Protein AF-A0A3M1UX51-F1 (afdb_monomer_lite)

Sequence (63 aa):
MAREVSAELVRKVARLARIRLTEDEVATFARQLGQILHYVEILDGVDTEGVEPMAHAADIVNV

Structure (mmCIF, N/CA/C/O backbone):
data_AF-A0A3M1UX51-F1
#
_entry.id   AF-A0A3M1UX51-F1
#
loop_
_atom_site.group_PDB
_atom_site.id
_atom_site.type_symbol
_atom_site.label_atom_id
_atom_site.label_alt_id
_atom_site.label_comp_id
_atom_site.label_asym_id
_atom_site.label_entity_id
_atom_site.label_seq_id
_atom_site.pdbx_PDB_ins_code
_atom_site.Cartn_x
_atom_site.Cartn_y
_atom_site.Cartn_z
_atom_site.occupancy
_atom_site.B_iso_or_equiv
_atom_site.auth_seq_id
_atom_site.auth_comp_id
_atom_site.auth_asym_id
_atom_site.auth_atom_id
_atom_site.pdbx_PDB_model_num
ATOM 1 N N . MET A 1 1 ? -9.033 0.727 -11.390 1.00 46.19 1 MET A N 1
ATOM 2 C CA . MET A 1 1 ? -10.324 0.860 -10.665 1.00 46.19 1 MET A CA 1
ATOM 3 C C . MET A 1 1 ? -9.999 1.005 -9.191 1.00 46.19 1 MET A C 1
ATOM 5 O O . MET A 1 1 ? -9.934 -0.004 -8.489 1.00 46.19 1 MET A O 1
ATOM 9 N N . ALA A 1 2 ? -9.813 2.240 -8.726 1.00 49.16 2 ALA A N 1
ATOM 10 C CA . ALA A 1 2 ? -9.578 2.528 -7.322 1.00 49.16 2 ALA A CA 1
ATOM 11 C C . ALA A 1 2 ? -10.866 2.244 -6.551 1.00 49.16 2 ALA A C 1
ATOM 13 O O . ALA A 1 2 ? -11.778 3.065 -6.467 1.00 49.16 2 ALA A O 1
ATOM 14 N N . ARG A 1 3 ? -10.973 1.018 -6.043 1.00 64.12 3 ARG A N 1
ATOM 15 C CA . ARG A 1 3 ? -12.005 0.672 -5.077 1.00 64.12 3 ARG A CA 1
ATOM 16 C C . ARG A 1 3 ? -11.622 1.333 -3.766 1.00 64.12 3 ARG A C 1
ATOM 18 O O . ARG A 1 3 ? -10.502 1.167 -3.290 1.00 64.12 3 ARG A O 1
ATOM 25 N N . GLU A 1 4 ? -12.565 2.078 -3.208 1.00 76.81 4 GLU A N 1
ATOM 26 C CA . GLU A 1 4 ? -12.473 2.616 -1.859 1.00 76.81 4 GLU A CA 1
ATOM 27 C C . GLU A 1 4 ? -12.014 1.496 -0.910 1.00 76.81 4 GLU A C 1
ATOM 29 O O . GLU A 1 4 ? -12.587 0.400 -0.892 1.00 76.81 4 GLU A O 1
ATOM 34 N N . VAL A 1 5 ? -10.915 1.720 -0.186 1.00 90.94 5 VAL A N 1
ATOM 35 C CA . VAL A 1 5 ? -10.353 0.694 0.697 1.00 90.94 5 VAL 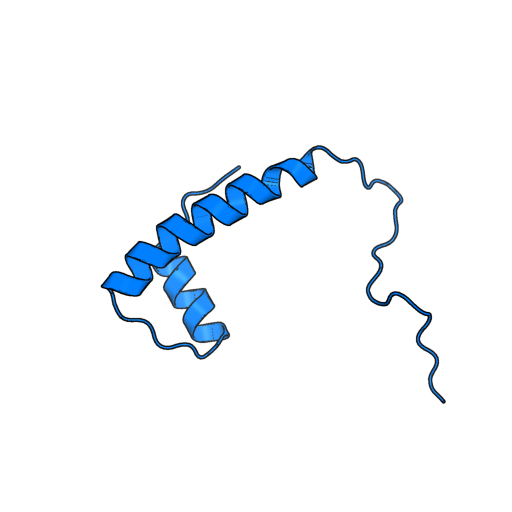A CA 1
ATOM 36 C C . VAL A 1 5 ? -11.279 0.555 1.897 1.00 90.94 5 VAL A C 1
ATOM 38 O O . VAL A 1 5 ? -11.381 1.454 2.729 1.00 90.94 5 VAL A O 1
ATOM 41 N N . SER A 1 6 ? -11.974 -0.580 1.991 1.00 93.88 6 SER A N 1
ATOM 42 C CA . SER A 1 6 ? -12.939 -0.804 3.065 1.00 93.88 6 SER A CA 1
ATOM 43 C C . SER A 1 6 ? -12.247 -1.028 4.412 1.00 93.88 6 SER A C 1
ATOM 45 O O . SER A 1 6 ? -11.174 -1.629 4.504 1.00 93.88 6 SER A O 1
ATOM 47 N N . ALA A 1 7 ? -12.902 -0.611 5.496 1.00 94.44 7 ALA A N 1
ATOM 48 C CA . ALA A 1 7 ? -12.422 -0.865 6.855 1.00 94.44 7 ALA A CA 1
ATOM 49 C C . ALA A 1 7 ? -12.257 -2.373 7.146 1.00 94.44 7 ALA A C 1
ATOM 51 O O . ALA A 1 7 ? -11.380 -2.778 7.907 1.00 94.44 7 ALA A O 1
ATOM 52 N N . GLU A 1 8 ? -13.082 -3.227 6.533 1.00 95.62 8 GLU A N 1
ATOM 53 C CA . GLU A 1 8 ? -12.930 -4.683 6.612 1.00 95.62 8 GLU A CA 1
ATOM 54 C C . GLU A 1 8 ? -11.614 -5.150 5.976 1.00 95.62 8 GLU A C 1
ATOM 56 O O . GLU A 1 8 ? -10.892 -5.949 6.577 1.00 95.62 8 GLU A O 1
ATOM 61 N N . LEU A 1 9 ? -11.262 -4.610 4.803 1.00 95.94 9 LEU A N 1
ATOM 62 C CA . LEU A 1 9 ? -10.005 -4.924 4.131 1.00 95.94 9 LEU A CA 1
ATOM 63 C C . LEU A 1 9 ? -8.803 -4.503 4.983 1.00 95.94 9 LEU A C 1
ATOM 65 O O . LEU A 1 9 ? -7.885 -5.303 5.165 1.00 95.94 9 LEU A O 1
ATOM 69 N N . VAL A 1 10 ? -8.839 -3.304 5.574 1.00 96.88 10 VAL A N 1
ATOM 70 C CA . VAL A 1 10 ? -7.782 -2.831 6.486 1.00 96.88 10 VAL A CA 1
ATOM 71 C C . VAL A 1 10 ? -7.620 -3.781 7.672 1.00 96.88 10 VAL A C 1
ATOM 73 O O . VAL A 1 10 ? -6.508 -4.238 7.938 1.00 96.88 10 VAL A O 1
ATOM 76 N N . ARG A 1 11 ? -8.715 -4.161 8.347 1.00 97.31 11 ARG A N 1
ATOM 77 C CA . ARG A 1 11 ? -8.658 -5.110 9.476 1.00 97.31 11 ARG A CA 1
ATOM 78 C C . ARG A 1 11 ? -8.146 -6.488 9.043 1.00 97.31 11 ARG A C 1
ATOM 80 O O . ARG A 1 11 ? -7.365 -7.110 9.765 1.00 97.31 11 ARG A O 1
ATOM 87 N N . LYS A 1 12 ? -8.538 -6.965 7.856 1.00 97.31 12 LYS A N 1
ATOM 88 C CA . LYS A 1 12 ? -8.066 -8.241 7.297 1.00 97.31 12 LYS A CA 1
ATOM 89 C C . LYS A 1 12 ? -6.557 -8.222 7.059 1.00 97.31 12 LYS A C 1
ATOM 91 O O . LYS A 1 12 ? -5.879 -9.161 7.477 1.00 97.31 12 LYS A O 1
ATOM 96 N N . VAL A 1 13 ? -6.039 -7.175 6.418 1.00 96.81 13 VAL A N 1
ATOM 97 C CA . VAL A 1 13 ? -4.603 -7.021 6.136 1.00 96.81 13 VAL A CA 1
ATOM 98 C C . VAL A 1 13 ? -3.813 -6.840 7.430 1.00 96.81 13 VAL A C 1
ATOM 100 O O . VAL A 1 13 ? -2.815 -7.529 7.624 1.00 96.81 13 VAL A O 1
ATOM 103 N N . ALA A 1 14 ? -4.297 -6.015 8.362 1.00 97.69 14 ALA A N 1
ATOM 104 C CA . ALA A 1 14 ? -3.672 -5.835 9.671 1.00 97.69 14 ALA A CA 1
ATOM 105 C C . ALA A 1 14 ? -3.547 -7.166 10.429 1.00 97.69 14 ALA A C 1
ATOM 107 O O . ALA A 1 14 ? -2.482 -7.486 10.958 1.00 97.69 14 ALA A O 1
ATOM 108 N N . ARG A 1 15 ? -4.590 -8.008 10.392 1.00 97.88 15 ARG A N 1
ATOM 109 C CA . ARG A 1 15 ? -4.554 -9.357 10.976 1.00 97.88 15 ARG A CA 1
ATOM 110 C C . ARG A 1 15 ? -3.504 -10.255 10.315 1.00 97.88 15 ARG A C 1
ATOM 112 O O . ARG A 1 15 ? -2.799 -10.963 11.030 1.00 97.88 15 ARG A O 1
ATOM 119 N N . LEU A 1 16 ? -3.384 -10.232 8.984 1.00 98.06 16 LEU A N 1
ATOM 120 C CA . LEU A 1 16 ? -2.360 -10.997 8.253 1.00 98.06 16 LEU A CA 1
ATOM 121 C C . LEU A 1 16 ? -0.941 -10.531 8.615 1.00 98.06 16 LEU A C 1
ATOM 123 O O . LEU A 1 16 ? -0.054 -11.359 8.808 1.00 98.06 16 LEU A O 1
ATOM 127 N N . ALA A 1 17 ? -0.760 -9.222 8.784 1.00 98.00 17 ALA A N 1
ATOM 128 C CA . ALA A 1 17 ? 0.498 -8.602 9.193 1.00 98.00 17 ALA A CA 1
ATOM 129 C C . ALA A 1 17 ? 0.772 -8.682 10.708 1.00 98.00 17 ALA A C 1
ATOM 131 O O . ALA A 1 17 ? 1.832 -8.257 11.158 1.00 98.00 17 ALA A O 1
ATOM 132 N N . ARG A 1 18 ? -0.160 -9.228 11.505 1.00 98.06 18 ARG A N 1
ATOM 133 C CA . ARG A 1 18 ? -0.096 -9.285 12.980 1.00 98.06 18 ARG A CA 1
ATOM 134 C C . ARG A 1 18 ? 0.020 -7.905 13.646 1.00 98.06 18 ARG A C 1
ATOM 136 O O . ARG A 1 18 ? 0.598 -7.779 14.723 1.00 98.06 18 ARG A O 1
ATOM 143 N N . ILE A 1 19 ? -0.571 -6.886 13.028 1.00 97.88 19 ILE A N 1
ATOM 144 C CA . ILE A 1 19 ? -0.631 -5.517 13.542 1.00 97.88 19 ILE A CA 1
ATOM 145 C C . ILE A 1 19 ? -1.990 -5.310 14.213 1.00 97.88 19 ILE A C 1
ATOM 147 O O . ILE A 1 19 ? -3.037 -5.583 13.624 1.00 97.88 19 ILE A O 1
ATOM 151 N N . ARG A 1 20 ? -1.983 -4.830 15.460 1.00 97.19 20 ARG A N 1
ATOM 152 C CA . ARG A 1 20 ? -3.202 -4.412 16.162 1.00 97.19 20 ARG A CA 1
ATOM 153 C C . ARG A 1 20 ? -3.476 -2.949 15.837 1.00 97.19 20 ARG A C 1
ATOM 155 O O . ARG A 1 20 ? -2.580 -2.133 15.992 1.00 97.19 20 ARG A O 1
ATOM 162 N N . LEU A 1 21 ? -4.708 -2.650 15.439 1.00 97.25 21 LEU A N 1
ATOM 163 C CA . LEU A 1 21 ? -5.178 -1.299 15.150 1.00 97.25 21 LEU A CA 1
ATOM 164 C C . LEU A 1 21 ? -6.354 -0.947 16.055 1.00 97.25 21 LEU A C 1
ATOM 166 O O . LEU A 1 21 ? -7.166 -1.812 16.394 1.00 97.25 21 LEU A O 1
ATOM 170 N N . THR A 1 22 ? -6.440 0.322 16.416 1.00 98.25 22 THR A N 1
ATOM 171 C CA . THR A 1 22 ? -7.638 0.951 16.972 1.00 98.25 22 THR 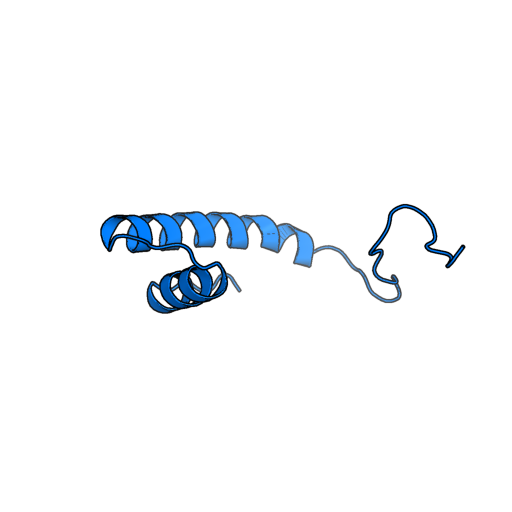A CA 1
ATOM 172 C C . THR A 1 22 ? -8.624 1.301 15.854 1.00 98.25 22 THR A C 1
ATOM 174 O O . THR A 1 22 ? -8.274 1.330 14.674 1.00 98.25 22 THR A O 1
ATOM 177 N N . GLU A 1 23 ? -9.877 1.581 16.208 1.00 96.31 23 GLU A N 1
ATOM 178 C CA . GLU A 1 23 ? -10.913 1.924 15.224 1.00 96.31 23 GLU A CA 1
ATOM 179 C C . GLU A 1 23 ? -10.619 3.245 14.484 1.00 96.31 23 GLU A C 1
ATOM 181 O O . GLU A 1 23 ? -10.845 3.340 13.275 1.00 96.31 23 GLU A O 1
ATOM 186 N N . ASP A 1 24 ? -10.014 4.223 15.164 1.00 97.50 24 ASP A N 1
ATOM 187 C CA . ASP A 1 24 ? -9.597 5.493 14.554 1.00 97.50 24 ASP A CA 1
ATOM 188 C C . ASP A 1 24 ? -8.442 5.301 13.554 1.00 97.50 24 ASP A C 1
ATOM 190 O O . ASP A 1 24 ? -8.418 5.908 12.474 1.00 97.50 24 ASP A O 1
ATOM 194 N N . GLU A 1 25 ? -7.498 4.409 13.873 1.00 98.00 25 GLU A N 1
ATOM 195 C CA . GLU A 1 25 ? -6.415 4.025 12.962 1.00 98.00 25 GLU A CA 1
ATOM 196 C C . GLU A 1 25 ? -6.954 3.277 11.742 1.00 98.00 25 GLU A C 1
ATOM 198 O O . GLU A 1 25 ? -6.509 3.541 10.626 1.00 98.00 25 GLU A O 1
ATOM 203 N N . VAL A 1 26 ? -7.958 2.407 11.909 1.00 97.62 26 VAL A N 1
ATOM 204 C CA . VAL A 1 26 ? -8.609 1.716 10.783 1.00 97.62 26 VAL A CA 1
ATOM 205 C C . VAL A 1 26 ? -9.214 2.723 9.802 1.00 97.62 26 VAL A C 1
ATOM 207 O O . VAL A 1 26 ? -8.984 2.611 8.595 1.00 97.62 26 VAL A O 1
ATOM 210 N N . ALA A 1 27 ? -9.945 3.727 10.295 1.00 95.12 27 ALA A N 1
ATOM 211 C CA . ALA A 1 27 ? -10.531 4.763 9.443 1.00 95.12 27 ALA A CA 1
ATOM 212 C C . ALA A 1 27 ? -9.457 5.612 8.741 1.00 95.12 27 ALA A C 1
ATOM 214 O O . ALA A 1 27 ? -9.610 5.994 7.578 1.00 95.12 27 ALA A O 1
ATOM 215 N N . THR A 1 28 ? -8.361 5.904 9.440 1.00 96.75 28 THR A N 1
ATOM 216 C CA . THR A 1 28 ? -7.241 6.679 8.894 1.00 96.75 28 THR A CA 1
ATOM 217 C C . THR A 1 28 ? -6.502 5.909 7.804 1.00 96.75 28 THR A C 1
ATOM 219 O O . THR A 1 28 ? -6.301 6.438 6.707 1.00 96.75 28 THR A O 1
ATOM 222 N N . PHE A 1 29 ? -6.173 4.644 8.055 1.00 96.62 29 PHE A N 1
ATOM 223 C CA . PHE A 1 29 ? -5.467 3.796 7.100 1.00 96.62 29 PHE A CA 1
ATOM 224 C C . PHE A 1 29 ? -6.321 3.414 5.899 1.00 96.62 29 PHE A C 1
ATOM 226 O O . PHE A 1 29 ? -5.776 3.321 4.806 1.00 96.62 29 PHE A O 1
ATOM 233 N N . ALA A 1 30 ? -7.642 3.290 6.042 1.00 95.62 30 ALA A N 1
ATOM 234 C CA . ALA A 1 30 ? -8.534 3.132 4.894 1.00 95.62 30 ALA A CA 1
ATOM 235 C C . ALA A 1 30 ? -8.355 4.276 3.877 1.00 95.62 30 ALA A C 1
ATOM 237 O O . ALA A 1 30 ? -8.123 4.031 2.693 1.00 95.62 30 ALA A O 1
ATOM 238 N N . ARG A 1 31 ? -8.363 5.534 4.341 1.00 95.00 31 ARG A N 1
ATOM 239 C CA . ARG A 1 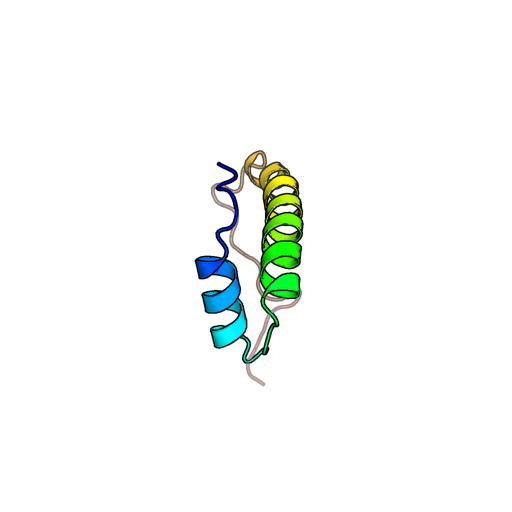31 ? -8.166 6.698 3.459 1.00 95.00 31 ARG A CA 1
ATOM 240 C C . ARG A 1 31 ? -6.761 6.739 2.860 1.00 95.00 31 ARG A C 1
ATOM 242 O O . ARG A 1 31 ? -6.619 6.901 1.652 1.00 95.00 31 ARG A O 1
ATOM 249 N N . GLN A 1 32 ? -5.733 6.580 3.692 1.00 95.81 32 GLN A N 1
ATOM 250 C CA . GLN A 1 32 ? -4.337 6.686 3.253 1.00 95.81 32 GLN A CA 1
ATOM 251 C C . GLN A 1 32 ? -3.949 5.571 2.273 1.00 95.81 32 GLN A C 1
ATOM 253 O O . GLN A 1 32 ? -3.338 5.846 1.243 1.00 95.81 32 GLN A O 1
ATOM 258 N N . LEU A 1 33 ? -4.347 4.322 2.542 1.00 95.06 33 LEU A N 1
ATOM 259 C CA . LEU A 1 33 ? -4.102 3.206 1.625 1.00 95.06 33 LEU A CA 1
ATOM 260 C C . LEU A 1 33 ? -4.847 3.400 0.304 1.00 95.06 33 LEU A C 1
ATOM 262 O O . LEU A 1 33 ? -4.281 3.113 -0.746 1.00 95.06 33 LEU A O 1
ATOM 266 N N . GLY A 1 34 ? -6.070 3.940 0.334 1.00 94.19 34 GLY A N 1
ATOM 267 C CA . GLY A 1 34 ? -6.795 4.304 -0.884 1.00 94.19 34 GLY A CA 1
ATOM 268 C C . GLY A 1 34 ? -6.028 5.309 -1.749 1.00 94.19 34 GLY A C 1
ATOM 269 O O . GLY A 1 34 ? -5.908 5.108 -2.955 1.00 94.19 34 GLY A O 1
ATOM 270 N N . GLN A 1 35 ? -5.443 6.344 -1.136 1.00 94.62 35 GLN A N 1
A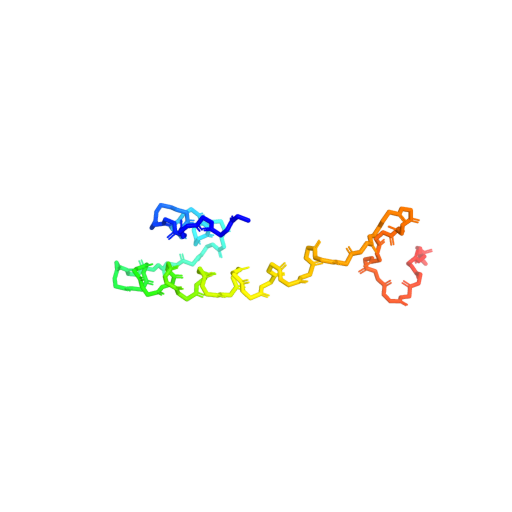TOM 271 C CA . GLN A 1 35 ? -4.623 7.335 -1.846 1.00 94.62 35 GLN A CA 1
ATOM 272 C C . GLN A 1 35 ? -3.359 6.719 -2.458 1.00 94.62 35 GLN A C 1
ATOM 274 O O . GLN A 1 35 ? -3.029 7.015 -3.604 1.00 94.62 35 GLN A O 1
ATOM 279 N N . ILE A 1 36 ? -2.671 5.843 -1.719 1.00 94.62 36 ILE A N 1
ATOM 280 C CA . ILE A 1 36 ? -1.473 5.148 -2.212 1.00 94.62 36 ILE A CA 1
ATOM 281 C C . ILE A 1 36 ? -1.827 4.245 -3.395 1.00 94.62 36 ILE A C 1
ATOM 283 O O . ILE A 1 36 ? -1.156 4.300 -4.421 1.00 94.62 36 ILE A O 1
ATOM 287 N N . LEU A 1 37 ? -2.886 3.439 -3.279 1.00 93.75 37 LEU A N 1
ATOM 288 C CA . LEU A 1 37 ? -3.309 2.547 -4.359 1.00 93.75 37 LEU A CA 1
ATOM 289 C C . LEU A 1 37 ? -3.721 3.330 -5.604 1.00 93.75 37 LEU A C 1
ATOM 291 O O . LEU A 1 37 ? -3.324 2.945 -6.695 1.00 93.75 37 LEU A O 1
ATOM 295 N N . HIS A 1 38 ? -4.437 4.445 -5.441 1.00 93.38 38 HIS A N 1
ATOM 296 C CA . HIS A 1 38 ? -4.775 5.322 -6.560 1.00 93.38 38 HIS A CA 1
ATOM 297 C C . HIS A 1 38 ? -3.528 5.887 -7.251 1.00 93.38 38 HIS A C 1
ATOM 299 O O . HIS A 1 38 ? -3.463 5.923 -8.474 1.00 93.38 38 H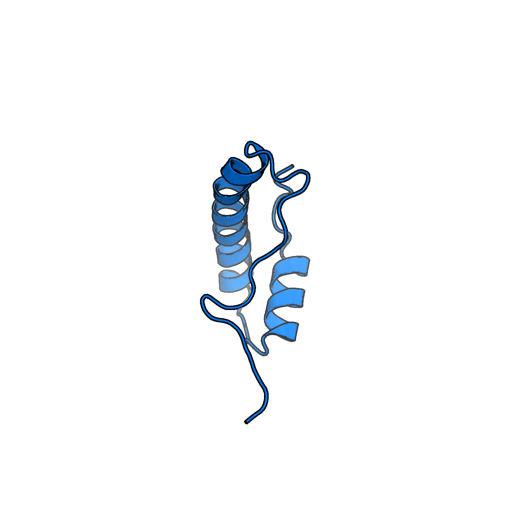IS A O 1
ATOM 305 N N . TYR A 1 39 ? -2.508 6.280 -6.485 1.00 94.50 39 TYR A N 1
ATOM 306 C CA . TYR A 1 39 ? -1.244 6.726 -7.066 1.00 94.50 39 TYR A CA 1
ATOM 307 C C . TYR A 1 39 ? -0.527 5.607 -7.836 1.00 94.50 39 TYR A C 1
ATOM 309 O O . TYR A 1 39 ? 0.046 5.868 -8.886 1.00 94.50 39 TYR A O 1
ATOM 317 N N . VAL A 1 40 ? -0.577 4.361 -7.356 1.00 94.69 40 VAL A N 1
ATOM 318 C CA . VAL A 1 40 ? 0.051 3.210 -8.030 1.00 94.69 40 VAL A CA 1
ATOM 319 C C . VAL A 1 40 ? -0.631 2.866 -9.361 1.00 94.69 40 VAL A C 1
ATOM 321 O O . VAL A 1 40 ? 0.044 2.349 -10.248 1.00 94.69 40 VAL A O 1
ATOM 324 N N . GLU A 1 41 ? -1.907 3.221 -9.561 1.00 92.50 41 GLU A N 1
ATOM 325 C CA . GLU A 1 41 ? -2.620 2.997 -10.836 1.00 92.50 41 GLU A CA 1
ATOM 326 C C . GLU A 1 41 ? -1.935 3.664 -12.042 1.00 92.50 41 GLU A C 1
ATOM 328 O O . GLU A 1 41 ? -2.166 3.249 -13.174 1.00 92.50 41 GLU A O 1
ATOM 333 N N . ILE A 1 42 ? -1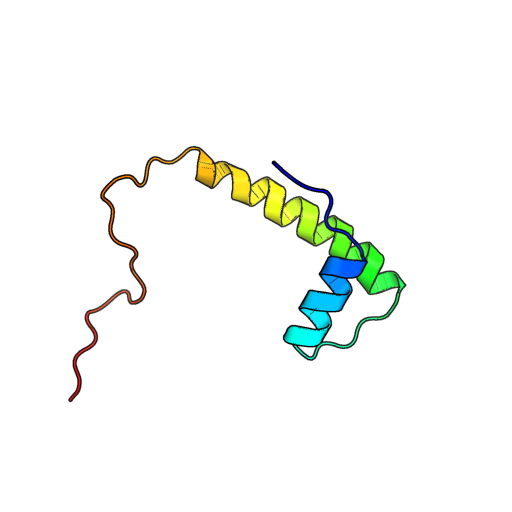.051 4.653 -11.842 1.00 94.62 42 ILE A N 1
ATOM 334 C CA . ILE A 1 42 ? -0.251 5.224 -12.942 1.00 94.62 42 ILE A CA 1
ATOM 335 C C . ILE A 1 42 ? 0.589 4.161 -13.667 1.00 94.62 42 ILE A C 1
ATOM 337 O O . ILE A 1 42 ? 0.899 4.327 -14.845 1.00 94.62 42 ILE A O 1
ATOM 341 N N . LEU A 1 43 ? 0.960 3.082 -12.969 1.00 95.06 43 LEU A N 1
ATOM 342 C CA . LEU A 1 43 ? 1.765 1.996 -13.521 1.00 95.06 43 LEU A CA 1
ATOM 343 C C . LEU A 1 43 ? 0.961 1.102 -14.475 1.00 95.06 43 LEU A C 1
ATOM 345 O O . LEU A 1 43 ? 1.563 0.503 -15.360 1.00 95.06 43 LEU A O 1
ATOM 349 N N . ASP A 1 44 ? -0.375 1.069 -14.369 1.00 93.38 44 ASP A N 1
ATOM 350 C CA . ASP A 1 44 ? -1.247 0.297 -15.274 1.00 93.38 44 ASP A CA 1
ATOM 351 C C . ASP A 1 44 ? -1.169 0.810 -16.727 1.00 93.38 44 ASP A C 1
ATOM 353 O O . ASP A 1 44 ? -1.561 0.116 -17.662 1.00 93.38 44 ASP A O 1
ATOM 357 N N . GLY A 1 45 ? -0.671 2.037 -16.930 1.00 94.19 45 GLY A N 1
ATOM 358 C CA . GLY A 1 45 ? -0.448 2.625 -18.252 1.00 94.19 45 GLY A CA 1
ATOM 359 C C . GLY A 1 45 ? 0.830 2.154 -18.953 1.00 94.19 45 GLY A C 1
ATOM 360 O O . GLY A 1 45 ? 1.100 2.608 -20.066 1.00 94.19 45 GLY A O 1
ATOM 361 N N . VAL A 1 46 ? 1.632 1.297 -18.317 1.00 95.81 46 VAL A N 1
ATOM 362 C CA . VAL A 1 46 ? 2.885 0.778 -18.876 1.00 95.81 46 VAL A CA 1
ATOM 363 C C . VAL A 1 46 ? 2.657 -0.625 -19.431 1.00 95.81 46 VAL A C 1
ATOM 365 O O . VAL A 1 46 ? 2.211 -1.521 -18.718 1.00 95.81 46 VAL A O 1
ATOM 368 N N . ASP A 1 47 ? 2.993 -0.821 -20.705 1.00 96.50 47 ASP A N 1
ATOM 369 C CA . ASP A 1 47 ? 2.946 -2.137 -21.337 1.00 96.50 47 ASP A CA 1
ATOM 370 C C . ASP A 1 47 ? 4.061 -3.037 -20.790 1.00 96.50 47 ASP A C 1
ATOM 372 O O . ASP A 1 47 ? 5.241 -2.676 -20.791 1.00 96.50 47 ASP A O 1
ATOM 376 N N . THR A 1 48 ? 3.665 -4.205 -20.297 1.00 96.12 48 THR A N 1
ATOM 377 C CA . THR A 1 48 ? 4.562 -5.237 -19.764 1.00 96.12 48 THR A CA 1
ATOM 378 C C . THR A 1 48 ? 4.391 -6.571 -20.498 1.00 96.12 48 THR A C 1
ATOM 380 O O . THR A 1 48 ? 4.884 -7.599 -20.028 1.00 96.12 48 THR A O 1
ATOM 383 N N . GLU A 1 49 ? 3.718 -6.584 -21.658 1.00 97.31 49 GLU A N 1
ATOM 384 C CA . GLU A 1 49 ? 3.542 -7.792 -22.465 1.00 97.31 49 GLU A CA 1
ATOM 385 C C . GLU A 1 49 ? 4.903 -8.370 -22.894 1.00 97.31 49 GLU A C 1
ATOM 387 O O . GLU A 1 49 ? 5.764 -7.686 -23.445 1.00 97.31 49 GLU A O 1
ATOM 392 N N . GLY A 1 50 ? 5.119 -9.655 -22.602 1.00 96.81 50 GLY A N 1
ATOM 393 C CA . GLY A 1 50 ? 6.365 -10.358 -22.922 1.00 96.81 50 GLY A CA 1
ATOM 394 C C . GLY A 1 50 ? 7.574 -9.987 -22.053 1.00 96.81 50 GLY A C 1
ATOM 395 O O . GLY A 1 50 ? 8.671 -10.475 -22.324 1.00 96.81 50 GLY A O 1
ATOM 396 N N . VAL A 1 51 ? 7.405 -9.156 -21.017 1.00 95.38 51 VAL A N 1
ATOM 397 C CA . VAL A 1 51 ? 8.472 -8.825 -20.060 1.00 95.38 51 VAL A CA 1
ATOM 398 C C . VAL A 1 51 ? 8.412 -9.776 -18.864 1.00 95.38 51 VAL A C 1
ATOM 400 O O . VAL A 1 51 ? 7.430 -9.808 -18.126 1.00 95.38 51 VAL A O 1
ATOM 403 N N . GLU A 1 52 ? 9.487 -10.533 -18.640 1.00 94.00 52 GLU A N 1
ATOM 404 C CA . GLU A 1 52 ? 9.593 -11.436 -17.489 1.00 94.00 52 GLU A CA 1
ATOM 405 C C . GLU A 1 52 ? 9.760 -10.661 -16.162 1.00 94.00 52 GLU A C 1
ATOM 407 O O . GLU A 1 52 ? 10.571 -9.730 -16.088 1.00 94.00 52 GLU A O 1
ATOM 412 N N . PRO A 1 53 ? 9.047 -11.034 -15.080 1.00 94.25 53 PRO A N 1
ATOM 413 C CA . PRO A 1 53 ? 9.212 -10.409 -13.769 1.00 94.25 53 PRO A CA 1
ATOM 414 C C . PRO A 1 53 ? 10.608 -10.632 -13.167 1.00 94.25 53 PRO A C 1
ATOM 416 O O . PRO A 1 53 ? 11.115 -11.752 -13.130 1.00 94.25 53 PRO A O 1
ATOM 419 N N . MET A 1 54 ? 11.201 -9.584 -12.588 1.00 92.31 54 MET A N 1
ATOM 420 C CA . MET A 1 54 ? 12.509 -9.657 -11.923 1.00 92.31 54 MET A CA 1
ATOM 421 C C . MET A 1 54 ? 12.361 -9.673 -10.393 1.00 92.31 54 MET A C 1
ATOM 423 O O . MET A 1 54 ? 11.980 -8.671 -9.791 1.00 92.31 54 MET A O 1
ATOM 427 N N . ALA A 1 55 ? 12.693 -10.800 -9.752 1.00 93.06 55 ALA A N 1
ATOM 428 C CA . ALA A 1 55 ? 12.651 -10.945 -8.288 1.00 93.06 55 ALA A CA 1
ATOM 429 C C . ALA A 1 55 ? 13.958 -10.523 -7.586 1.00 93.06 55 ALA A C 1
ATOM 431 O O . ALA A 1 55 ? 13.933 -10.032 -6.457 1.00 93.06 55 ALA A O 1
ATOM 432 N N . HIS A 1 56 ? 15.099 -10.704 -8.253 1.00 92.81 56 HIS A N 1
ATOM 433 C CA . HIS A 1 56 ? 16.428 -10.380 -7.739 1.00 92.81 56 HIS A CA 1
ATOM 434 C C . HIS A 1 56 ? 17.191 -9.563 -8.778 1.00 92.81 56 HIS A C 1
ATOM 436 O O . HIS A 1 56 ? 17.091 -9.834 -9.968 1.00 92.81 56 HIS A O 1
ATOM 442 N N . ALA A 1 57 ? 17.968 -8.574 -8.329 1.00 91.88 57 ALA A N 1
ATOM 443 C CA . ALA A 1 57 ? 18.796 -7.759 -9.223 1.00 91.88 57 ALA A CA 1
ATOM 444 C C . ALA A 1 57 ? 20.002 -8.527 -9.800 1.00 91.88 57 ALA A C 1
ATOM 446 O O . ALA A 1 57 ? 20.622 -8.068 -10.754 1.00 91.88 57 ALA A O 1
ATOM 447 N N . ALA A 1 58 ? 20.348 -9.665 -9.198 1.00 90.88 58 ALA A N 1
ATOM 448 C CA . ALA A 1 58 ? 21.403 -10.567 -9.636 1.00 90.88 58 ALA A CA 1
ATOM 449 C C . ALA A 1 58 ? 20.875 -12.004 -9.654 1.00 90.88 58 ALA A C 1
ATOM 451 O O . ALA A 1 58 ? 19.949 -12.337 -8.908 1.00 90.88 58 ALA A O 1
ATOM 452 N N . ASP A 1 59 ? 21.498 -12.851 -10.469 1.00 87.44 59 ASP A N 1
ATOM 453 C CA . ASP A 1 59 ? 21.116 -14.252 -10.596 1.00 87.44 59 ASP A CA 1
ATOM 454 C C . ASP A 1 59 ? 21.370 -15.016 -9.293 1.00 87.44 59 ASP A C 1
ATOM 456 O O . ASP A 1 59 ? 22.458 -14.961 -8.713 1.00 87.44 59 ASP A O 1
ATOM 460 N N . ILE A 1 60 ? 20.360 -15.759 -8.835 1.00 88.69 60 ILE A N 1
ATOM 461 C CA . ILE A 1 60 ? 20.509 -16.665 -7.697 1.00 88.69 60 ILE A CA 1
ATOM 462 C C . ILE A 1 60 ? 20.984 -18.020 -8.201 1.00 88.69 60 ILE A C 1
ATOM 464 O O . ILE A 1 60 ? 20.289 -18.706 -8.949 1.00 88.69 60 ILE A O 1
ATOM 468 N N . VAL A 1 61 ? 22.152 -18.430 -7.717 1.00 89.38 61 VAL A N 1
ATOM 469 C CA . VAL A 1 61 ? 22.694 -19.778 -7.885 1.00 89.38 61 VAL A CA 1
ATOM 470 C C . VAL A 1 61 ? 22.881 -20.409 -6.508 1.00 89.38 61 VAL A C 1
ATOM 472 O O . VAL A 1 61 ? 23.295 -19.737 -5.564 1.00 89.38 61 VAL A O 1
ATOM 475 N N . ASN A 1 62 ? 22.559 -21.696 -6.376 1.00 84.44 62 ASN A N 1
ATOM 476 C CA . ASN A 1 62 ? 22.894 -22.443 -5.165 1.00 84.44 62 ASN A CA 1
ATOM 477 C C . ASN A 1 62 ? 24.404 -22.705 -5.164 1.00 84.44 62 ASN A C 1
ATOM 479 O O . ASN A 1 62 ? 24.917 -23.301 -6.113 1.00 84.44 62 ASN A O 1
ATOM 483 N N . VAL A 1 63 ? 25.086 -22.250 -4.115 1.00 75.56 63 VAL A N 1
ATOM 484 C CA . VAL A 1 63 ? 26.509 -22.503 -3.838 1.00 75.56 63 VAL A CA 1
ATOM 485 C C . VAL A 1 63 ? 26.684 -23.575 -2.776 1.00 75.56 63 VAL A C 1
ATOM 487 O O . VAL A 1 63 ? 25.836 -23.635 -1.857 1.00 75.56 63 VAL A O 1
#

Radius of gyration: 16.95 Å; chains: 1; bounding box: 39×30×40 Å

pLDDT: mean 92.34, std 9.88, range [46.19, 98.25]

Foldseek 3Di:
DLDQQDLVNLVVVCVVVVHDDDPVRSVVCSVVVSVVVVVVCVCVPDDCVPPDDDPDPDDDDDD

Secondary structure (DSSP, 8-state):
------HHHHHHHHHHTT----HHHHHHHHHHHHHHHHHHGGGGGS--TTPPP-S-SS-----